Protein AF-A0A7Z8D331-F1 (afdb_monomer_lite)

Organism: Carnobacterium divergens (NCBI:txid2748)

Foldseek 3Di:
DVVVVVVLVVVLVVLVVVLVVVLVVVLVPADPPDPVSVVVNCCSPVVVVVVCCVVSPPPD

Radius of gyration: 14.9 Å; chains: 1; bounding box: 37×11×43 Å

Sequence (60 aa):
MNEKRVQRKWALVVAVLLTLASISQLAKGMNLSNSYGVGNVIGLIVFPAIFYYLAFKKKN

Structure (mmCIF, N/CA/C/O backbone):
data_AF-A0A7Z8D331-F1
#
_entry.id   AF-A0A7Z8D331-F1
#
loop_
_atom_site.group_PDB
_atom_site.id
_atom_site.type_symbol
_atom_site.label_atom_id
_atom_site.label_alt_id
_atom_site.label_comp_id
_atom_site.label_asym_id
_atom_site.label_entity_id
_atom_site.label_seq_id
_atom_site.pdbx_PDB_ins_code
_atom_site.Cartn_x
_atom_site.Cartn_y
_atom_site.Cartn_z
_atom_site.occupancy
_atom_site.B_iso_or_equiv
_atom_site.auth_seq_id
_atom_site.auth_comp_id
_atom_site.auth_asym_id
_atom_site.auth_atom_id
_atom_site.pdbx_PDB_model_num
ATOM 1 N N . MET A 1 1 ? -15.423 1.411 23.724 1.00 53.38 1 MET A N 1
ATOM 2 C CA . MET A 1 1 ? -15.686 1.184 22.272 1.00 53.38 1 MET A CA 1
ATOM 3 C C . MET A 1 1 ? -15.030 2.210 21.337 1.00 53.38 1 MET A C 1
ATOM 5 O O . MET A 1 1 ? -14.720 1.834 20.209 1.00 53.38 1 MET A O 1
ATOM 9 N N . ASN A 1 2 ? -14.792 3.462 21.755 1.00 61.84 2 ASN A N 1
ATOM 10 C CA . ASN A 1 2 ? -14.123 4.469 20.912 1.00 61.84 2 ASN A CA 1
ATOM 11 C C . ASN A 1 2 ? -12.655 4.139 20.599 1.00 61.84 2 ASN A C 1
ATOM 13 O O . ASN A 1 2 ? -12.222 4.317 19.465 1.00 61.84 2 ASN A O 1
ATOM 17 N N . GLU A 1 3 ? -11.921 3.569 21.552 1.00 67.00 3 GLU A N 1
ATOM 18 C CA . GLU A 1 3 ? -10.491 3.256 21.406 1.00 67.00 3 GLU A CA 1
ATOM 19 C C . GLU A 1 3 ? -10.203 2.291 20.252 1.00 67.00 3 GLU A C 1
ATOM 21 O O . GLU A 1 3 ? -9.347 2.573 19.422 1.00 67.00 3 GLU A O 1
ATOM 26 N N . LYS A 1 4 ? -10.984 1.210 20.105 1.00 69.50 4 LYS A N 1
ATOM 27 C CA . LYS A 1 4 ? -10.819 0.250 18.995 1.00 69.50 4 LYS A CA 1
ATOM 28 C C . LYS 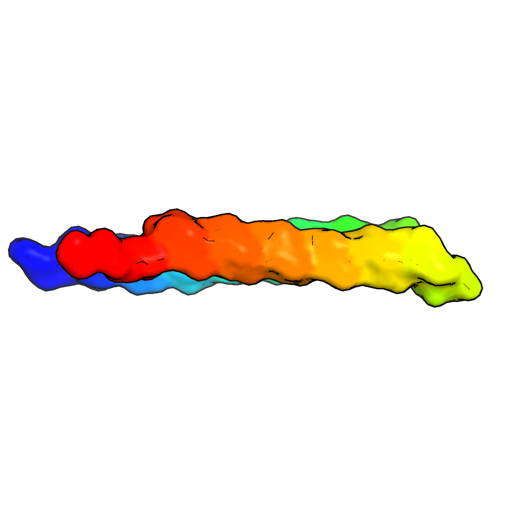A 1 4 ? -11.068 0.888 17.620 1.00 69.50 4 LYS A C 1
ATOM 30 O O . LYS A 1 4 ? -10.428 0.516 16.639 1.00 69.50 4 LYS A O 1
ATOM 35 N N . ARG A 1 5 ? -11.979 1.869 17.523 1.00 71.75 5 ARG A N 1
ATOM 36 C CA . ARG A 1 5 ? -12.205 2.635 16.279 1.00 71.75 5 ARG A CA 1
ATOM 37 C C . ARG A 1 5 ? -11.040 3.576 15.984 1.00 71.75 5 ARG A C 1
ATOM 39 O O . ARG A 1 5 ? -10.653 3.697 14.826 1.00 71.75 5 ARG A O 1
ATOM 46 N N . VAL A 1 6 ? -10.493 4.219 17.013 1.00 74.25 6 VAL A N 1
ATOM 47 C CA . VAL A 1 6 ? -9.320 5.096 16.903 1.00 74.25 6 VAL A CA 1
ATOM 48 C C . VAL A 1 6 ? -8.086 4.283 16.496 1.00 74.25 6 VAL A C 1
ATOM 50 O O . VAL A 1 6 ? -7.450 4.622 15.504 1.00 74.25 6 VAL A O 1
ATOM 53 N N . GLN A 1 7 ? -7.822 3.150 17.152 1.00 81.44 7 GLN A N 1
ATOM 54 C CA . GLN A 1 7 ? -6.738 2.220 16.810 1.00 81.44 7 GLN A CA 1
ATOM 55 C C . GLN A 1 7 ? -6.849 1.706 15.372 1.00 81.44 7 GLN A C 1
ATOM 57 O O . GLN A 1 7 ? -5.860 1.697 14.651 1.00 81.44 7 GLN A O 1
ATOM 62 N N . ARG A 1 8 ? -8.056 1.352 14.907 1.00 82.06 8 ARG A N 1
ATOM 63 C CA . ARG A 1 8 ? -8.275 0.924 13.516 1.00 82.06 8 ARG A CA 1
ATOM 64 C C . ARG A 1 8 ? -7.964 2.029 12.501 1.00 82.06 8 ARG A C 1
ATOM 66 O O . ARG A 1 8 ? -7.408 1.734 11.450 1.00 82.06 8 ARG A O 1
ATOM 73 N N . LYS A 1 9 ? -8.306 3.289 12.794 1.00 83.69 9 LYS A N 1
ATOM 74 C CA . LYS A 1 9 ? -7.966 4.429 11.924 1.00 83.69 9 LYS A CA 1
ATOM 75 C C . LYS A 1 9 ? -6.456 4.669 11.887 1.00 83.69 9 LYS A C 1
ATOM 77 O O . LYS A 1 9 ? -5.898 4.802 10.806 1.00 83.69 9 LYS A O 1
ATOM 82 N N . TRP A 1 10 ? -5.797 4.660 13.043 1.00 90.00 10 TRP A N 1
ATOM 83 C CA . TRP A 1 10 ? -4.346 4.844 13.124 1.00 90.00 10 TRP A CA 1
ATOM 84 C C . TRP A 1 10 ? -3.563 3.692 12.493 1.00 90.00 10 TRP A C 1
ATOM 86 O O . TRP A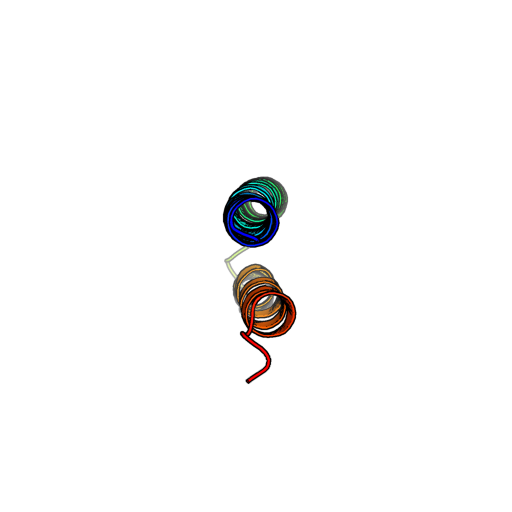 1 10 ? -2.579 3.940 11.807 1.00 90.00 10 TRP A O 1
ATOM 96 N N . ALA A 1 11 ? -4.035 2.452 12.629 1.00 89.31 11 ALA A N 1
ATOM 97 C CA . ALA A 1 11 ? -3.439 1.300 11.962 1.00 89.31 11 ALA A CA 1
ATOM 98 C C . ALA A 1 11 ? -3.472 1.437 10.432 1.00 89.31 11 ALA A C 1
ATOM 100 O O . ALA A 1 11 ? -2.489 1.105 9.778 1.00 89.31 11 ALA A O 1
ATOM 101 N N . LEU A 1 12 ? -4.561 1.972 9.860 1.00 90.19 12 LEU A N 1
ATOM 102 C CA . LEU A 1 12 ? -4.632 2.254 8.423 1.00 90.19 12 LEU A CA 1
ATOM 103 C C . LEU A 1 12 ? -3.611 3.320 8.016 1.00 90.19 12 LEU A C 1
ATOM 105 O O . LEU A 1 12 ? -2.902 3.138 7.033 1.00 90.19 12 LEU A O 1
ATOM 109 N N . VAL A 1 13 ? -3.513 4.409 8.784 1.00 91.44 13 VAL A N 1
ATOM 110 C CA . VAL A 1 13 ? -2.559 5.496 8.512 1.00 91.44 13 VAL A CA 1
ATOM 111 C C . VAL A 1 13 ? -1.122 4.975 8.530 1.00 91.44 13 VAL A C 1
ATOM 113 O O . VAL A 1 13 ? -0.382 5.189 7.574 1.00 91.44 13 VAL A O 1
ATOM 116 N N . VAL A 1 14 ? -0.739 4.240 9.578 1.00 93.56 14 VAL A N 1
ATOM 117 C CA . VAL A 1 14 ? 0.606 3.658 9.700 1.00 93.56 14 VAL A CA 1
ATOM 118 C C . VAL A 1 14 ? 0.882 2.673 8.568 1.00 93.56 14 VAL A C 1
ATOM 120 O O . VAL A 1 14 ? 1.956 2.717 7.972 1.00 93.56 14 VAL A O 1
ATOM 123 N N . ALA A 1 15 ? -0.089 1.824 8.227 1.00 92.19 15 ALA A N 1
ATOM 124 C CA . ALA A 1 15 ? 0.063 0.880 7.131 1.00 92.19 15 ALA A CA 1
ATOM 125 C C . ALA A 1 15 ? 0.326 1.605 5.802 1.00 92.19 15 ALA A C 1
ATOM 127 O O . ALA A 1 15 ? 1.291 1.271 5.118 1.00 92.19 15 ALA A 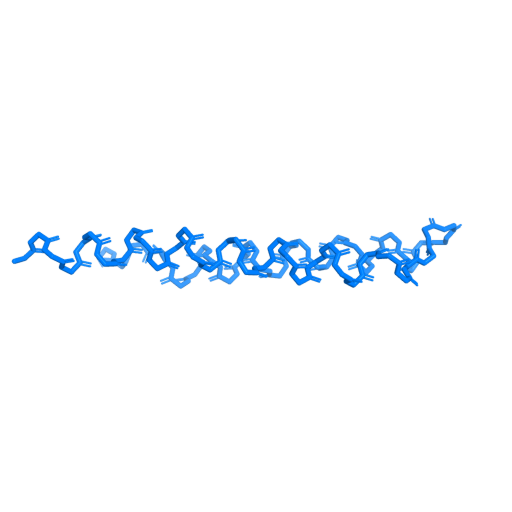O 1
ATOM 128 N N . VAL A 1 16 ? -0.471 2.627 5.468 1.00 92.75 16 VAL A N 1
ATOM 129 C CA . VAL A 1 16 ? -0.301 3.413 4.235 1.00 92.75 16 VAL A CA 1
ATOM 130 C C . VAL A 1 16 ? 1.079 4.073 4.182 1.00 92.75 16 VAL A C 1
ATOM 132 O O . VAL A 1 16 ? 1.738 4.005 3.147 1.00 92.75 16 VAL A O 1
ATOM 135 N N . LEU A 1 17 ? 1.548 4.658 5.288 1.00 94.69 17 LEU A N 1
ATOM 136 C CA . LEU A 1 17 ? 2.870 5.290 5.353 1.00 94.69 17 LEU A CA 1
ATOM 137 C C . LEU A 1 17 ? 4.007 4.288 5.120 1.00 94.69 17 LEU A C 1
ATOM 139 O O . LEU A 1 17 ? 4.908 4.560 4.328 1.00 94.69 17 LEU A O 1
ATOM 143 N N . LEU A 1 18 ? 3.952 3.119 5.764 1.00 94.50 18 LEU A N 1
ATOM 144 C CA . LEU A 1 18 ? 4.963 2.072 5.589 1.00 94.50 18 LEU A CA 1
ATOM 145 C C . LEU A 1 18 ? 4.970 1.512 4.166 1.00 94.50 18 LEU A C 1
ATOM 147 O O . LEU A 1 18 ? 6.035 1.271 3.600 1.00 94.50 18 LEU A O 1
ATOM 151 N N . THR A 1 19 ? 3.796 1.353 3.560 1.00 93.81 19 THR A N 1
ATOM 152 C CA . THR A 1 19 ? 3.689 0.899 2.173 1.00 93.81 19 THR A CA 1
ATOM 153 C C . THR A 1 19 ? 4.229 1.931 1.201 1.00 93.81 19 THR A C 1
ATOM 155 O O . THR A 1 19 ? 4.981 1.566 0.305 1.00 93.81 19 THR A O 1
ATOM 158 N N . LEU A 1 20 ? 3.931 3.219 1.387 1.00 92.50 20 LEU A N 1
ATOM 159 C CA . LEU A 1 20 ? 4.513 4.276 0.556 1.00 92.50 20 LEU A CA 1
ATOM 160 C C . LEU A 1 20 ? 6.039 4.321 0.689 1.00 92.50 20 LEU A C 1
ATOM 162 O O . LEU A 1 20 ? 6.734 4.409 -0.323 1.00 92.50 20 LEU A O 1
ATOM 166 N N . ALA A 1 21 ? 6.566 4.195 1.910 1.00 94.25 21 ALA A N 1
ATOM 167 C CA . ALA A 1 21 ? 8.004 4.103 2.145 1.00 94.25 21 ALA A CA 1
ATOM 168 C C . ALA A 1 21 ? 8.619 2.902 1.404 1.00 94.25 21 ALA A C 1
ATOM 170 O O . ALA A 1 21 ? 9.582 3.070 0.655 1.00 94.25 21 ALA A O 1
ATOM 171 N N . SER A 1 22 ? 8.017 1.716 1.533 1.00 91.62 22 SER A N 1
ATOM 172 C CA . SER A 1 22 ? 8.451 0.502 0.834 1.00 91.62 22 SER A CA 1
ATOM 173 C C .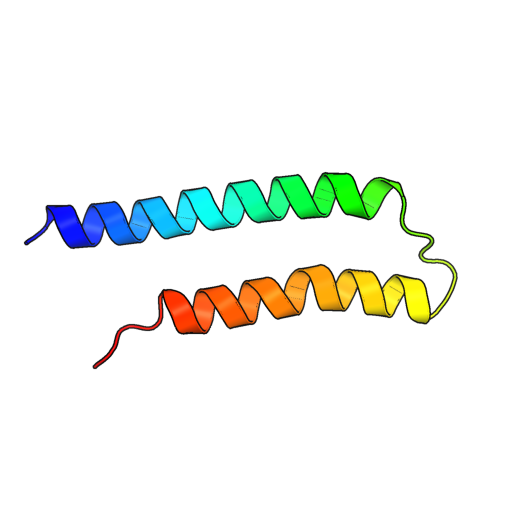 SER A 1 22 ? 8.424 0.666 -0.691 1.00 91.62 22 SER A C 1
ATOM 175 O O . SER A 1 22 ? 9.434 0.410 -1.350 1.00 91.62 22 SER A O 1
ATOM 177 N N . ILE A 1 23 ? 7.322 1.181 -1.253 1.00 91.25 23 ILE A N 1
ATOM 178 C CA . ILE A 1 23 ? 7.185 1.438 -2.694 1.00 91.25 23 ILE A CA 1
ATOM 179 C C . ILE A 1 23 ? 8.252 2.429 -3.162 1.00 91.25 23 ILE A C 1
ATOM 181 O O . ILE A 1 23 ? 8.885 2.190 -4.184 1.00 91.25 23 ILE A O 1
ATOM 185 N N . SER A 1 24 ? 8.502 3.510 -2.417 1.00 89.62 24 SER A N 1
ATOM 186 C CA . SER A 1 24 ? 9.515 4.509 -2.783 1.00 89.62 24 SER A CA 1
ATOM 187 C C . SER A 1 24 ? 10.930 3.929 -2.848 1.00 89.62 24 SER A C 1
ATOM 189 O O . SER A 1 24 ? 11.738 4.350 -3.676 1.00 89.62 24 SER A O 1
ATOM 191 N N . GLN A 1 25 ? 11.233 2.942 -2.003 1.00 89.88 25 GLN A N 1
ATOM 192 C CA . GLN A 1 25 ? 12.529 2.277 -1.992 1.00 89.88 25 GLN A CA 1
ATOM 193 C C . GLN A 1 25 ? 12.652 1.271 -3.139 1.00 89.88 25 GLN A C 1
ATOM 195 O O . GLN A 1 25 ? 13.678 1.244 -3.815 1.00 89.88 25 GLN A O 1
ATOM 200 N N . LEU A 1 26 ? 11.589 0.510 -3.411 1.00 87.56 26 LEU A N 1
ATOM 201 C CA . LEU A 1 26 ? 11.509 -0.419 -4.542 1.00 87.56 26 LEU A CA 1
ATOM 202 C C . LEU A 1 26 ? 11.545 0.307 -5.895 1.00 87.56 26 LEU A C 1
ATOM 204 O O . LEU A 1 26 ? 12.224 -0.135 -6.820 1.00 87.56 26 LEU A O 1
ATOM 208 N N . ALA A 1 27 ? 10.876 1.455 -6.007 1.00 84.88 27 ALA A N 1
ATOM 209 C CA . ALA A 1 27 ? 10.770 2.211 -7.251 1.00 84.88 27 ALA A CA 1
ATOM 210 C C . ALA A 1 27 ? 12.093 2.798 -7.745 1.00 84.88 27 ALA A C 1
ATOM 212 O O . ALA A 1 27 ? 12.268 2.939 -8.953 1.00 84.88 27 ALA A O 1
ATOM 213 N N . LYS A 1 28 ? 13.055 3.065 -6.853 1.00 84.44 28 LYS A N 1
ATOM 214 C CA . LYS A 1 28 ? 14.387 3.569 -7.231 1.00 84.44 28 LYS A CA 1
ATOM 215 C C . LYS A 1 28 ? 15.175 2.611 -8.130 1.00 84.44 28 LYS A C 1
ATOM 217 O O . LYS A 1 28 ? 16.043 3.066 -8.864 1.00 84.44 28 LYS A O 1
ATOM 222 N N . GLY A 1 29 ? 14.893 1.309 -8.067 1.00 81.06 29 GLY A N 1
ATOM 223 C CA . GLY A 1 29 ? 15.565 0.290 -8.878 1.00 81.06 29 GLY A CA 1
ATOM 224 C C . GLY A 1 29 ? 14.787 -0.150 -10.121 1.00 81.06 29 GLY A C 1
ATOM 225 O O . GLY A 1 29 ? 15.260 -1.022 -10.846 1.00 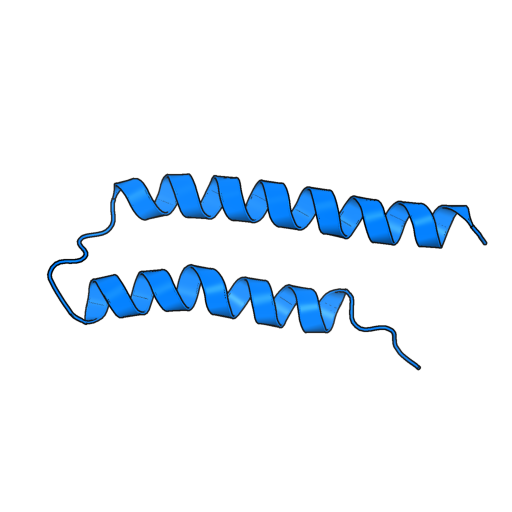81.06 29 GLY A O 1
ATOM 226 N N . MET A 1 30 ? 13.589 0.393 -10.365 1.00 81.38 30 MET A N 1
ATOM 227 C CA . MET A 1 30 ? 12.735 -0.075 -11.457 1.00 81.38 30 MET A CA 1
ATOM 228 C C . MET A 1 30 ? 13.048 0.628 -12.774 1.00 81.38 30 MET A C 1
ATOM 230 O O . MET A 1 30 ? 13.062 1.854 -12.863 1.00 81.38 30 MET A O 1
ATOM 234 N N . ASN A 1 31 ? 13.225 -0.166 -13.829 1.00 81.94 31 ASN A N 1
ATOM 235 C CA . ASN A 1 31 ? 13.350 0.344 -15.185 1.00 81.94 31 ASN A CA 1
ATOM 236 C C . ASN A 1 31 ? 11.962 0.509 -15.822 1.00 81.94 31 ASN A C 1
ATOM 238 O O . ASN A 1 31 ? 11.313 -0.480 -16.142 1.00 81.94 31 ASN A O 1
ATOM 242 N N . LEU A 1 32 ? 11.525 1.753 -16.021 1.00 83.88 32 LEU A N 1
ATOM 243 C CA . LEU A 1 32 ? 10.220 2.101 -16.599 1.00 83.88 32 LEU A CA 1
ATOM 244 C C . LEU A 1 32 ? 10.195 2.091 -18.135 1.00 83.88 32 LEU A C 1
ATOM 246 O O . LEU A 1 32 ? 9.158 2.384 -18.725 1.00 83.88 32 LEU A O 1
ATOM 250 N N . SER A 1 33 ? 11.314 1.783 -18.797 1.00 85.50 33 SER A N 1
ATOM 251 C CA . SER A 1 33 ? 11.413 1.866 -20.258 1.00 85.50 33 SER A CA 1
ATOM 252 C C . SER A 1 33 ? 10.672 0.754 -21.003 1.00 85.50 33 SER A C 1
ATOM 254 O O . SER A 1 33 ? 10.521 0.833 -22.220 1.00 85.50 33 SER A O 1
ATOM 256 N N . ASN A 1 34 ? 10.204 -0.282 -20.300 1.00 87.69 34 ASN A N 1
ATOM 257 C CA . ASN A 1 34 ? 9.462 -1.390 -20.889 1.00 87.69 34 ASN A CA 1
ATOM 258 C C . ASN A 1 34 ? 8.135 -1.655 -20.161 1.00 87.69 34 ASN A C 1
ATOM 260 O O . ASN A 1 34 ? 7.927 -1.283 -19.004 1.00 87.69 34 ASN A O 1
ATOM 264 N N . SER A 1 35 ? 7.223 -2.342 -20.853 1.00 85.75 35 SER A N 1
ATOM 265 C CA . SER A 1 35 ? 5.883 -2.656 -20.342 1.00 85.75 35 SER A CA 1
ATOM 266 C C . SER A 1 35 ? 5.907 -3.480 -19.049 1.00 85.75 35 SER A C 1
ATOM 268 O O . SER A 1 35 ? 5.003 -3.350 -18.228 1.00 85.75 35 SER A O 1
ATOM 270 N N . TYR A 1 36 ? 6.952 -4.283 -18.834 1.00 85.25 36 TYR A N 1
ATOM 271 C CA . TYR A 1 36 ? 7.140 -5.061 -17.607 1.00 85.25 36 TYR A CA 1
ATOM 272 C C . TYR A 1 36 ? 7.434 -4.172 -16.394 1.00 85.25 36 TYR A C 1
ATOM 274 O O . TYR A 1 36 ? 6.857 -4.378 -15.329 1.00 85.25 36 TYR A O 1
ATOM 282 N N . GLY A 1 37 ? 8.276 -3.150 -16.551 1.00 85.94 37 GLY A N 1
ATOM 283 C CA . GLY A 1 37 ? 8.562 -2.178 -15.501 1.00 85.94 37 GLY A CA 1
ATOM 284 C C . GLY A 1 37 ? 7.331 -1.381 -15.093 1.00 85.94 37 GLY A C 1
ATOM 285 O O . GLY A 1 37 ? 7.041 -1.248 -13.906 1.00 85.94 37 GLY A O 1
ATOM 286 N N . VAL A 1 38 ? 6.554 -0.926 -16.079 1.00 87.19 38 VAL A N 1
ATOM 287 C CA . VAL A 1 38 ? 5.276 -0.240 -15.835 1.00 87.19 38 VAL A CA 1
ATOM 288 C C . VAL A 1 38 ? 4.277 -1.172 -15.138 1.00 87.19 38 VAL A C 1
ATOM 290 O O . VAL A 1 38 ? 3.651 -0.775 -14.155 1.00 87.19 38 VAL A O 1
ATOM 293 N N . GLY A 1 39 ? 4.173 -2.430 -15.581 1.00 88.75 39 GLY A N 1
ATOM 294 C CA . GLY A 1 39 ? 3.330 -3.445 -14.944 1.00 88.75 39 GLY A CA 1
ATOM 295 C C . GLY A 1 39 ? 3.701 -3.704 -13.480 1.00 88.75 39 GLY A C 1
ATOM 296 O O . GLY A 1 39 ? 2.817 -3.771 -12.626 1.00 88.75 39 GLY A O 1
ATOM 297 N N . ASN A 1 40 ? 4.998 -3.757 -13.166 1.00 87.75 40 ASN A N 1
ATOM 298 C CA . ASN A 1 40 ? 5.483 -3.917 -11.794 1.00 87.75 40 ASN A CA 1
ATOM 299 C C . ASN A 1 40 ? 5.093 -2.732 -10.897 1.00 87.75 40 ASN A C 1
ATOM 301 O O . ASN A 1 40 ? 4.644 -2.943 -9.772 1.00 87.75 40 ASN A O 1
ATOM 305 N N . VAL A 1 41 ? 5.188 -1.494 -11.392 1.00 88.94 41 VAL A N 1
ATOM 306 C CA . VAL A 1 41 ? 4.784 -0.292 -10.633 1.00 88.94 41 VAL A CA 1
ATOM 307 C C . VAL A 1 41 ? 3.288 -0.302 -10.343 1.00 88.94 41 VAL A C 1
ATOM 309 O O . VAL A 1 41 ? 2.868 -0.030 -9.220 1.00 88.94 41 VAL A O 1
ATOM 312 N N . ILE A 1 42 ? 2.478 -0.643 -11.349 1.00 90.00 42 ILE A N 1
ATOM 313 C CA . ILE A 1 42 ? 1.026 -0.748 -11.194 1.00 90.00 42 ILE A CA 1
ATOM 314 C C . ILE A 1 42 ? 0.698 -1.822 -10.153 1.00 90.00 42 ILE A C 1
ATOM 316 O O . ILE A 1 42 ? -0.092 -1.569 -9.244 1.00 90.00 42 ILE A O 1
ATOM 320 N N . GLY A 1 43 ? 1.351 -2.986 -10.219 1.00 89.69 43 GLY A N 1
ATOM 321 C CA . GLY A 1 43 ? 1.198 -4.054 -9.231 1.00 89.69 43 GLY A CA 1
ATOM 322 C C . GLY A 1 43 ? 1.525 -3.596 -7.806 1.00 89.69 43 GLY A C 1
ATOM 323 O O . GLY A 1 43 ? 0.735 -3.834 -6.891 1.00 89.69 43 GLY A O 1
ATOM 324 N N . LEU A 1 44 ? 2.629 -2.865 -7.624 1.00 90.00 44 LEU A N 1
ATOM 325 C CA . LEU A 1 44 ? 3.045 -2.323 -6.325 1.00 90.00 44 LEU A CA 1
ATOM 326 C C . LEU A 1 44 ? 2.012 -1.384 -5.689 1.00 90.00 44 LEU A C 1
ATOM 328 O O . LEU A 1 44 ? 2.027 -1.221 -4.475 1.00 90.00 44 LEU A O 1
ATOM 332 N N . ILE A 1 45 ? 1.110 -0.786 -6.470 1.00 90.88 45 ILE A N 1
ATOM 333 C CA . ILE A 1 45 ? 0.060 0.113 -5.970 1.00 90.88 45 ILE A CA 1
ATOM 334 C C . ILE A 1 45 ? -1.277 -0.626 -5.829 1.00 90.88 45 ILE A C 1
ATOM 336 O O . ILE A 1 45 ? -1.963 -0.496 -4.812 1.00 90.88 45 ILE A O 1
ATOM 340 N N . VAL A 1 46 ? -1.646 -1.426 -6.832 1.00 93.50 46 VAL A N 1
ATOM 341 C CA . VAL A 1 46 ? -2.944 -2.111 -6.898 1.00 93.50 46 VAL A CA 1
ATOM 342 C C . VAL A 1 46 ? -3.072 -3.173 -5.807 1.00 93.50 46 VAL A C 1
ATOM 344 O O . VAL A 1 46 ? -4.106 -3.226 -5.138 1.00 93.50 46 VAL A O 1
ATOM 347 N N . PHE A 1 47 ? -2.034 -3.983 -5.569 1.00 92.06 47 PHE A N 1
ATOM 348 C CA . PHE A 1 47 ? -2.094 -5.028 -4.541 1.00 92.06 47 PHE A CA 1
ATOM 349 C C . PHE A 1 47 ? -2.305 -4.452 -3.129 1.00 92.06 47 PHE A C 1
ATOM 351 O O . PHE A 1 47 ? -3.252 -4.884 -2.462 1.00 92.06 47 PHE A O 1
ATOM 358 N N . PRO A 1 48 ? -1.528 -3.452 -2.663 1.00 92.88 48 PRO A N 1
ATOM 359 C CA . PRO A 1 48 ? -1.783 -2.835 -1.363 1.00 92.88 48 PRO A CA 1
ATOM 360 C C . PRO A 1 48 ? -3.136 -2.132 -1.271 1.00 92.88 48 PRO A C 1
ATOM 362 O O . PRO A 1 48 ? -3.790 -2.215 -0.233 1.00 92.88 48 PRO A O 1
ATOM 365 N N . ALA A 1 49 ? -3.597 -1.483 -2.345 1.00 90.94 49 ALA A N 1
ATOM 366 C CA . ALA A 1 49 ? -4.906 -0.834 -2.362 1.00 90.94 49 ALA A CA 1
ATOM 367 C C . ALA A 1 49 ? -6.049 -1.842 -2.148 1.00 90.94 49 ALA A C 1
ATOM 369 O O . ALA A 1 49 ? -6.925 -1.618 -1.307 1.00 90.94 49 ALA A O 1
ATOM 370 N N . ILE A 1 50 ? -6.013 -2.983 -2.847 1.00 93.88 50 ILE A N 1
ATOM 371 C CA . ILE A 1 50 ? -6.987 -4.071 -2.668 1.00 93.88 50 ILE A CA 1
ATOM 372 C C . ILE A 1 50 ? -6.873 -4.664 -1.261 1.00 93.88 50 ILE A C 1
ATOM 374 O O . ILE A 1 50 ? -7.891 -4.875 -0.596 1.00 93.88 50 ILE A O 1
ATOM 378 N N . PHE A 1 51 ? -5.651 -4.895 -0.776 1.00 92.50 51 PHE A N 1
ATOM 379 C CA . PHE A 1 51 ? -5.423 -5.411 0.570 1.00 92.50 51 PHE A CA 1
ATOM 380 C C . PHE A 1 51 ? -6.017 -4.487 1.639 1.00 92.50 51 PHE A C 1
ATOM 382 O O . PHE A 1 51 ? -6.738 -4.957 2.516 1.00 92.50 51 PHE A O 1
ATOM 389 N N . TYR A 1 52 ? -5.796 -3.173 1.549 1.00 92.38 52 TYR A N 1
ATOM 390 C CA . TYR A 1 52 ? -6.379 -2.212 2.487 1.00 92.38 52 TYR A CA 1
ATOM 391 C C . TYR A 1 52 ? -7.882 -2.128 2.392 1.00 92.38 52 TYR A C 1
ATOM 393 O O . TYR A 1 52 ? -8.545 -2.067 3.430 1.00 92.38 52 TYR A O 1
ATOM 401 N N . TYR A 1 53 ? -8.421 -2.171 1.175 1.00 90.31 53 TYR A N 1
ATOM 402 C CA . TYR A 1 53 ? -9.855 -2.250 0.997 1.00 90.31 53 TYR A CA 1
ATOM 403 C C . TYR A 1 53 ? -10.410 -3.455 1.755 1.00 90.31 53 TYR A C 1
ATOM 405 O O . TYR A 1 53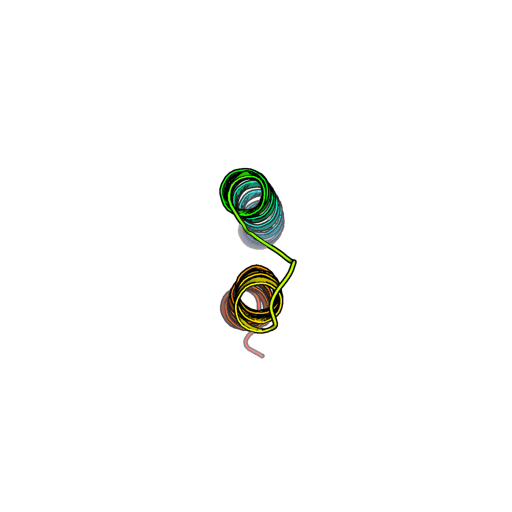 ? -11.296 -3.266 2.573 1.00 90.31 53 TYR A O 1
ATOM 413 N N . LEU A 1 54 ? -9.856 -4.659 1.583 1.00 90.38 54 LEU A N 1
ATOM 414 C CA . LEU A 1 54 ? -10.335 -5.867 2.265 1.00 90.38 54 LEU A CA 1
ATOM 415 C C . LEU A 1 54 ? -10.101 -5.841 3.783 1.00 90.38 54 LEU A C 1
ATOM 417 O O . LEU A 1 54 ? -11.022 -6.127 4.548 1.00 90.38 54 LEU A O 1
ATOM 421 N N . ALA A 1 55 ? -8.899 -5.471 4.225 1.00 87.81 55 ALA A N 1
ATOM 422 C CA . ALA A 1 55 ? -8.497 -5.483 5.631 1.00 87.81 55 ALA A CA 1
ATOM 423 C C . ALA A 1 55 ? -9.259 -4.445 6.467 1.00 87.81 55 ALA A C 1
ATOM 425 O O . ALA A 1 55 ? -9.618 -4.696 7.620 1.00 87.81 55 ALA A O 1
ATOM 426 N N . PHE A 1 56 ? -9.543 -3.279 5.881 1.00 87.00 56 PHE A N 1
ATOM 427 C CA . PHE A 1 56 ? -10.248 -2.192 6.552 1.00 87.00 56 PHE A CA 1
ATOM 428 C C . PHE A 1 56 ? -11.696 -2.034 6.096 1.00 87.00 56 PHE A C 1
ATOM 430 O O . PHE A 1 56 ? -12.388 -1.175 6.657 1.00 87.00 56 PHE A O 1
ATOM 437 N N . LYS A 1 57 ? -12.214 -2.895 5.207 1.00 84.50 57 LYS A N 1
ATOM 438 C CA . LYS A 1 57 ? -13.647 -2.965 4.896 1.00 84.50 57 LYS A CA 1
ATOM 439 C C . LYS A 1 57 ? -14.421 -3.135 6.193 1.00 84.50 57 LYS A C 1
ATOM 441 O O . LYS A 1 57 ? -14.127 -3.992 7.033 1.00 84.50 57 LYS A O 1
ATOM 446 N N . LYS A 1 58 ? -15.418 -2.284 6.409 1.00 73.56 58 LYS A N 1
ATOM 447 C CA . LYS A 1 58 ? -16.353 -2.482 7.511 1.00 73.56 58 LYS A CA 1
ATOM 448 C C . LYS A 1 58 ? -17.144 -3.755 7.184 1.00 73.56 58 LYS A C 1
ATOM 450 O O . LYS A 1 58 ? -17.861 -3.775 6.189 1.00 73.56 58 LYS A O 1
ATOM 455 N N . LYS A 1 59 ? -16.963 -4.825 7.967 1.00 66.06 59 LYS A N 1
ATOM 456 C CA . LYS A 1 59 ? -17.933 -5.926 7.992 1.00 66.06 59 LYS A CA 1
ATOM 457 C C . LYS A 1 59 ? -19.230 -5.303 8.510 1.00 66.06 59 LYS A C 1
ATOM 459 O O . LYS A 1 59 ? -19.239 -4.828 9.647 1.00 66.06 59 LYS A O 1
ATOM 464 N N . ASN A 1 60 ? -20.208 -5.150 7.620 1.00 55.00 60 ASN A N 1
ATOM 465 C CA . ASN A 1 60 ? -21.586 -4.889 8.025 1.00 55.00 60 ASN A CA 1
ATOM 466 C C . ASN A 1 60 ? -22.094 -6.089 8.815 1.00 55.00 60 ASN A C 1
ATOM 468 O O . ASN A 1 60 ? -21.713 -7.220 8.434 1.00 55.00 60 ASN A O 1
#

pLDDT: mean 85.46, std 9.4, range [53.38, 94.69]

Secondary structure (DSSP, 8-state):
-HHHHHHHHHHHHHHHHHHHHHHHHHHTT--TTSHHHHHHHHHHHHHHHHHHHHHH----